Protein AF-A0A3M1WXI1-F1 (afdb_monomer)

Mean predicted aligned error: 6.06 Å

Radius of gyration: 17.44 Å; Cα contacts (8 Å, |Δi|>4): 71; chains: 1; bounding box: 32×49×42 Å

Nearest PDB structures (foldseek):
  6gir-assembly1_A-2  TM=6.244E-01  e=9.393E-01  Arabidopsis thaliana
  7nna-assembly1_A  TM=2.897E-01  e=6.345E-01  Klebsiella pneumoniae
  5c21-assembly1_B  TM=5.037E-01  e=9.347E+00  Escherichia coli

Secondary structure (DSSP, 8-state):
-PPPHHHHHHHHHHHH---TTTTTT--HHHHHHHHHHHHHHHHHHHHHHHHHT----S-TTSS--HHHHHHHHHHHHHHHHHHHHHHHHTT--HHHHHHHHHHHHHHHHHHTT-

Structure (mmCIF, N/CA/C/O backbone):
data_AF-A0A3M1WXI1-F1
#
_entry.id   AF-A0A3M1WXI1-F1
#
loop_
_atom_site.group_PDB
_atom_site.id
_atom_site.type_symbol
_atom_site.label_atom_id
_atom_site.label_alt_id
_atom_site.label_comp_id
_atom_site.label_asym_id
_atom_site.label_entity_id
_atom_site.label_seq_id
_atom_site.pdbx_PDB_ins_code
_atom_site.Cartn_x
_atom_site.Cartn_y
_atom_site.Cartn_z
_atom_site.occupancy
_atom_site.B_iso_or_equiv
_atom_site.auth_seq_id
_atom_site.auth_comp_id
_atom_site.auth_asym_id
_atom_site.auth_atom_id
_atom_site.pdbx_PDB_model_num
ATOM 1 N N . MET A 1 1 ? 17.098 5.747 19.085 1.00 72.50 1 MET A N 1
ATOM 2 C CA . MET A 1 1 ? 16.320 4.517 18.837 1.00 72.50 1 MET A CA 1
ATOM 3 C C . MET A 1 1 ? 15.631 4.691 17.494 1.00 72.50 1 MET A C 1
ATOM 5 O O . MET A 1 1 ? 15.041 5.742 17.284 1.00 72.50 1 MET A O 1
ATOM 9 N N . THR A 1 2 ? 15.810 3.763 16.555 1.00 75.12 2 THR A N 1
ATOM 10 C CA . THR A 1 2 ? 15.142 3.810 15.244 1.00 75.12 2 THR A CA 1
ATOM 11 C C . THR A 1 2 ? 13.661 3.456 15.412 1.00 75.12 2 THR A C 1
ATOM 13 O O . THR A 1 2 ? 13.388 2.471 16.103 1.00 75.12 2 THR A O 1
ATOM 16 N N . PRO A 1 3 ? 12.719 4.222 14.828 1.00 83.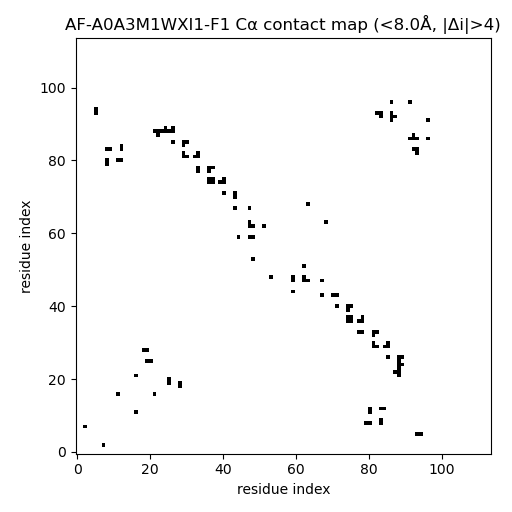44 3 PRO A N 1
ATOM 17 C CA . PRO A 1 3 ? 11.294 3.919 14.944 1.00 83.44 3 PRO A CA 1
ATOM 18 C C . PRO A 1 3 ? 10.975 2.572 14.286 1.00 83.44 3 PRO A C 1
ATOM 20 O O . PRO A 1 3 ? 11.584 2.221 13.272 1.00 83.44 3 PRO A O 1
ATOM 23 N N . ASN A 1 4 ? 10.023 1.823 14.845 1.00 90.19 4 ASN A N 1
ATOM 24 C CA . ASN A 1 4 ? 9.501 0.619 14.192 1.00 90.19 4 ASN A CA 1
ATOM 25 C C . ASN A 1 4 ? 8.513 0.987 13.063 1.00 90.19 4 ASN A C 1
ATOM 27 O O . ASN A 1 4 ? 8.149 2.153 12.905 1.00 90.19 4 ASN A O 1
ATOM 31 N N . LEU A 1 5 ? 8.092 0.002 12.260 1.00 87.50 5 LEU A N 1
ATOM 32 C CA . LEU A 1 5 ? 7.229 0.242 11.096 1.00 87.50 5 LEU A CA 1
ATOM 33 C C . LEU A 1 5 ? 5.912 0.936 11.475 1.00 87.50 5 LEU A C 1
ATOM 35 O O . LEU A 1 5 ? 5.570 1.952 10.872 1.00 87.50 5 LEU A O 1
ATOM 39 N N . ASP A 1 6 ? 5.226 0.445 12.507 1.00 85.94 6 ASP A N 1
ATOM 40 C CA . ASP A 1 6 ? 3.972 1.028 12.995 1.00 85.94 6 ASP A CA 1
ATOM 41 C C . ASP A 1 6 ? 4.160 2.498 13.399 1.00 85.94 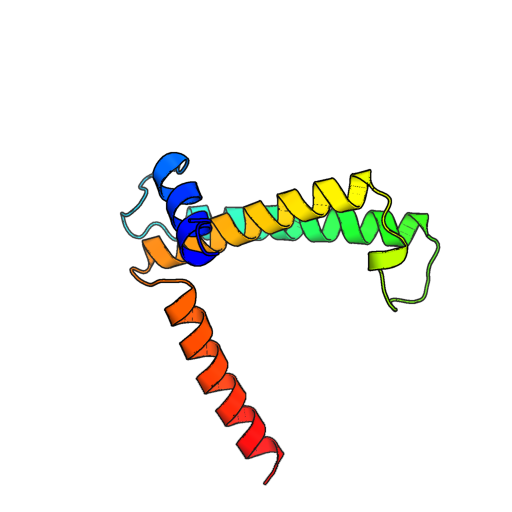6 ASP A C 1
ATOM 43 O O . ASP A 1 6 ? 3.321 3.357 13.118 1.00 85.94 6 ASP A O 1
ATOM 47 N N . GLU A 1 7 ? 5.293 2.823 14.025 1.00 87.06 7 GLU A N 1
ATOM 48 C CA . GLU A 1 7 ? 5.629 4.186 14.410 1.00 87.06 7 GLU A CA 1
ATOM 49 C C . GLU A 1 7 ? 5.913 5.081 13.195 1.00 87.06 7 GLU A C 1
ATOM 51 O O . GLU A 1 7 ? 5.422 6.212 13.156 1.00 87.06 7 GLU A O 1
ATOM 56 N N . LEU A 1 8 ? 6.634 4.584 12.184 1.00 89.06 8 LEU A N 1
ATOM 57 C CA . LEU A 1 8 ? 6.881 5.310 10.932 1.00 89.06 8 LEU A CA 1
ATOM 58 C C . LEU A 1 8 ? 5.578 5.596 10.182 1.00 89.06 8 LEU A C 1
ATOM 60 O O . LEU A 1 8 ? 5.314 6.748 9.824 1.00 89.06 8 LEU A O 1
ATOM 64 N N . MET A 1 9 ? 4.738 4.574 10.005 1.00 88.75 9 MET A N 1
ATOM 65 C CA . MET A 1 9 ? 3.422 4.704 9.377 1.00 88.75 9 MET A CA 1
ATOM 66 C C . MET A 1 9 ? 2.587 5.734 10.138 1.00 88.75 9 MET A C 1
ATOM 68 O O . MET A 1 9 ? 2.076 6.693 9.549 1.00 88.75 9 MET A O 1
ATOM 72 N N . ARG A 1 10 ? 2.555 5.649 11.473 1.00 85.56 10 ARG A N 1
ATOM 73 C CA . ARG A 1 10 ? 1.827 6.615 12.295 1.00 85.56 10 ARG A CA 1
ATOM 74 C C . ARG A 1 10 ? 2.336 8.040 12.136 1.00 85.56 10 ARG A C 1
ATOM 76 O O . ARG A 1 10 ? 1.518 8.957 12.027 1.00 85.56 10 ARG A O 1
ATOM 83 N N . ILE A 1 11 ? 3.648 8.246 12.168 1.00 86.12 11 ILE A N 1
ATOM 84 C CA . ILE A 1 11 ? 4.253 9.576 12.048 1.00 86.12 11 ILE A CA 1
ATOM 85 C C . ILE A 1 11 ? 3.955 10.166 10.668 1.0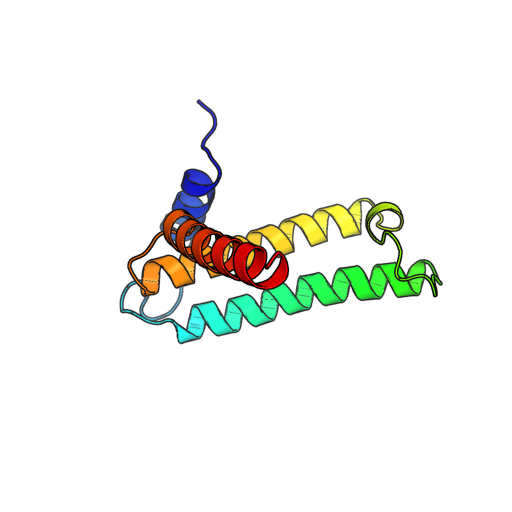0 86.12 11 ILE A C 1
ATOM 87 O O . ILE A 1 11 ? 3.590 11.338 10.581 1.00 86.12 11 ILE A O 1
ATOM 91 N N . SER A 1 12 ? 4.047 9.357 9.611 1.00 84.25 12 SER A N 1
ATOM 92 C CA . SER A 1 12 ? 3.837 9.812 8.234 1.00 84.25 12 SER A CA 1
ATOM 93 C C . SER A 1 12 ? 2.432 10.392 8.024 1.00 84.25 12 SER A C 1
ATOM 95 O O . SER A 1 12 ? 2.286 11.528 7.577 1.00 84.25 12 SER A O 1
ATOM 97 N N . VAL A 1 13 ? 1.385 9.684 8.450 1.00 83.88 13 VAL A N 1
ATOM 98 C CA . VAL A 1 13 ? -0.001 10.149 8.305 1.00 83.88 13 VAL A CA 1
ATOM 99 C C . VAL A 1 13 ? -0.294 11.307 9.256 1.00 83.88 13 VAL A C 1
ATOM 101 O O . VAL A 1 13 ? -0.900 12.291 8.855 1.00 83.88 13 VAL A O 1
ATOM 104 N N . THR A 1 14 ? 0.155 11.256 10.514 1.00 78.50 14 THR A N 1
ATOM 105 C CA . THR A 1 14 ? -0.153 12.335 11.476 1.00 78.50 14 THR A CA 1
ATOM 106 C C . THR A 1 14 ? 0.513 13.666 11.139 1.00 78.50 14 THR A C 1
ATOM 108 O O . THR A 1 14 ? -0.045 14.710 11.466 1.00 78.50 14 THR A O 1
ATOM 111 N N . ARG A 1 15 ? 1.676 13.649 10.480 1.00 78.19 15 ARG A N 1
ATOM 112 C CA . ARG A 1 15 ? 2.376 14.868 10.053 1.00 78.19 15 ARG A CA 1
ATOM 113 C C . ARG A 1 15 ? 1.938 15.379 8.685 1.00 78.19 15 ARG A C 1
ATOM 115 O O . ARG A 1 15 ? 1.997 16.586 8.462 1.00 78.19 15 ARG A O 1
ATOM 122 N N . HIS A 1 16 ? 1.528 14.490 7.779 1.00 73.75 16 HIS A N 1
ATOM 123 C CA . HIS A 1 16 ? 1.346 14.838 6.366 1.00 73.75 16 HIS A CA 1
ATOM 124 C C . HIS A 1 16 ? -0.078 14.650 5.830 1.00 73.75 16 HIS A C 1
ATOM 126 O O . HIS A 1 16 ? -0.346 15.098 4.718 1.00 73.75 16 HIS A O 1
ATOM 132 N N . ALA A 1 17 ? -1.014 14.065 6.588 1.00 71.31 17 ALA A N 1
ATOM 133 C CA . ALA A 1 17 ? -2.394 13.921 6.128 1.00 71.31 17 ALA A CA 1
ATOM 134 C C . ALA A 1 17 ? -3.074 15.279 5.936 1.00 71.31 17 ALA A C 1
ATOM 136 O O . ALA A 1 17 ? -3.368 16.003 6.887 1.00 71.31 17 ALA A O 1
ATOM 137 N N . LYS A 1 18 ? -3.347 15.596 4.669 1.00 66.88 18 LYS A N 1
ATOM 138 C CA . LYS A 1 18 ? -4.144 16.741 4.237 1.00 66.88 18 LYS A CA 1
ATOM 139 C C . LYS A 1 18 ? -5.178 16.258 3.231 1.00 66.88 18 LYS A C 1
ATOM 141 O O . LYS A 1 18 ? -4.970 16.354 2.028 1.00 66.88 18 LYS A O 1
ATOM 146 N N . TYR A 1 19 ? -6.283 15.721 3.732 1.00 74.44 19 TYR A N 1
ATOM 147 C CA . TYR A 1 19 ? -7.444 15.397 2.910 1.00 74.44 19 TYR A CA 1
ATOM 148 C C . TYR A 1 19 ? -8.751 15.748 3.633 1.00 74.44 19 TYR A C 1
ATOM 150 O O . TYR A 1 19 ? -8.749 15.891 4.862 1.00 74.44 19 TYR A O 1
ATOM 158 N N . PRO A 1 20 ? -9.860 15.949 2.895 1.00 70.25 20 PRO A N 1
ATOM 159 C CA . PRO A 1 20 ? -11.112 16.420 3.476 1.00 70.25 20 PRO A CA 1
ATOM 160 C C . PRO A 1 20 ? -11.638 15.491 4.572 1.00 70.25 20 PRO A C 1
ATOM 162 O O . PRO A 1 20 ? -11.707 14.275 4.390 1.00 70.25 20 PRO A O 1
ATOM 165 N N . ASN A 1 21 ? -12.065 16.086 5.686 1.00 77.50 21 ASN A N 1
ATOM 166 C CA . ASN A 1 21 ? -12.667 15.390 6.823 1.00 77.50 21 ASN A CA 1
ATOM 167 C C . ASN A 1 21 ? -11.773 14.280 7.420 1.00 77.50 21 ASN A C 1
ATOM 169 O O . ASN A 1 21 ? -12.264 13.225 7.818 1.00 77.50 21 ASN A O 1
ATOM 173 N N . PHE A 1 22 ? -10.459 14.505 7.486 1.00 78.69 22 PHE A N 1
ATOM 174 C CA . PHE A 1 22 ? -9.536 13.601 8.174 1.00 78.69 22 PHE A CA 1
ATOM 175 C C . PHE A 1 22 ? -9.978 13.337 9.625 1.00 78.69 22 PHE A C 1
ATOM 177 O O . PHE A 1 22 ? -10.285 14.274 10.365 1.00 78.69 22 PHE A O 1
ATOM 184 N N . ARG A 1 23 ? -9.968 12.064 10.031 1.00 76.50 23 ARG A N 1
ATOM 185 C CA . ARG A 1 23 ? -10.428 11.526 11.324 1.00 76.50 23 ARG A CA 1
ATOM 186 C C . ARG A 1 23 ? -11.914 11.724 11.617 1.00 76.50 23 ARG A C 1
ATOM 188 O O . ARG A 1 23 ? -12.309 11.740 12.781 1.00 76.50 23 ARG A O 1
ATOM 195 N N . SER A 1 24 ? -12.736 11.875 10.585 1.00 82.38 24 SER A N 1
ATOM 196 C CA . SER A 1 24 ? -14.198 11.931 10.729 1.00 82.38 24 SER A CA 1
ATOM 197 C C . SER A 1 24 ? -14.895 10.601 10.421 1.00 82.38 24 SER A C 1
ATOM 199 O O . SER A 1 24 ? -16.119 10.529 10.504 1.00 82.38 24 SER A O 1
ATOM 201 N N . GLY A 1 25 ? -14.137 9.563 10.047 1.00 80.69 25 GLY A N 1
ATOM 202 C CA . GLY A 1 25 ? -14.661 8.320 9.480 1.00 80.69 25 GLY A CA 1
ATOM 203 C C . GLY A 1 25 ? -14.725 8.339 7.947 1.00 80.69 25 GLY A C 1
ATOM 204 O O . GLY A 1 25 ? -15.458 7.552 7.348 1.00 80.69 25 GLY A O 1
ATOM 205 N N . ASN A 1 26 ? -13.983 9.232 7.282 1.00 89.88 26 ASN A N 1
ATOM 206 C CA . ASN A 1 26 ? -13.978 9.333 5.823 1.00 89.88 26 ASN A CA 1
ATOM 207 C C . ASN A 1 26 ? -13.077 8.259 5.202 1.00 89.88 26 ASN A C 1
ATOM 209 O O . ASN A 1 26 ? -11.937 8.521 4.827 1.00 89.88 26 ASN A O 1
ATOM 213 N N . ILE A 1 27 ? -13.620 7.057 5.031 1.00 93.12 27 ILE A N 1
ATOM 214 C CA . ILE A 1 27 ? -12.915 5.943 4.384 1.00 93.12 27 ILE A CA 1
ATOM 215 C C . ILE A 1 27 ? -12.798 6.093 2.860 1.00 93.12 27 ILE A C 1
ATOM 217 O O . ILE A 1 27 ? -11.971 5.429 2.241 1.00 93.12 27 ILE A O 1
ATOM 221 N N . VAL A 1 28 ? -13.613 6.954 2.239 1.00 94.06 28 VAL A N 1
ATOM 222 C CA . VAL A 1 28 ? -13.720 7.042 0.775 1.00 94.06 28 VAL A CA 1
ATOM 223 C C . VAL A 1 28 ? -12.433 7.586 0.171 1.00 94.06 28 VAL A C 1
ATOM 225 O O . VAL A 1 28 ? -11.896 6.992 -0.761 1.00 94.06 28 VAL A O 1
ATOM 228 N N . TYR A 1 29 ? -11.912 8.691 0.711 1.00 91.81 29 TYR A N 1
ATOM 229 C CA . TYR A 1 29 ? -10.696 9.302 0.175 1.00 91.81 29 TYR A CA 1
ATOM 230 C C . TYR A 1 29 ? -9.486 8.357 0.284 1.00 91.81 29 TYR A C 1
ATOM 232 O O . TYR A 1 29 ? -8.851 8.103 -0.742 1.00 91.81 29 TYR A O 1
ATOM 240 N N . PRO A 1 30 ? -9.187 7.761 1.457 1.00 93.62 30 PRO A N 1
ATOM 241 C CA . PRO A 1 30 ? -8.071 6.834 1.565 1.00 93.62 30 PRO A CA 1
ATOM 242 C C . PRO A 1 30 ? -8.236 5.559 0.732 1.00 93.62 30 PRO A C 1
ATOM 244 O O . PRO A 1 30 ? -7.245 5.046 0.227 1.00 93.62 30 PRO A O 1
ATOM 247 N N . ALA A 1 31 ? -9.463 5.059 0.544 1.00 96.44 31 ALA A N 1
ATOM 248 C CA . ALA A 1 31 ? -9.712 3.889 -0.300 1.00 96.44 31 ALA A CA 1
ATOM 249 C C . ALA A 1 31 ? -9.446 4.172 -1.787 1.00 96.44 31 ALA A C 1
ATOM 251 O O . ALA A 1 31 ? -8.855 3.342 -2.476 1.00 96.44 31 ALA A O 1
ATOM 252 N N . LEU A 1 32 ? -9.858 5.344 -2.281 1.00 96.56 32 LEU A N 1
ATOM 253 C CA . LEU A 1 32 ? -9.576 5.760 -3.657 1.00 96.56 32 LEU A CA 1
ATOM 254 C C . LEU A 1 32 ? -8.078 5.979 -3.877 1.00 96.56 32 LEU A C 1
ATOM 256 O O . LEU A 1 32 ? -7.540 5.519 -4.882 1.00 96.56 32 LEU A O 1
ATOM 260 N N . GLY A 1 33 ? -7.407 6.626 -2.922 1.00 95.38 33 GLY A N 1
ATOM 261 C CA . GLY A 1 33 ? -5.958 6.802 -2.959 1.00 95.38 33 GLY A CA 1
ATOM 262 C C . GLY A 1 33 ? -5.214 5.468 -2.954 1.00 95.38 33 GLY A C 1
ATOM 263 O O . GLY A 1 33 ? -4.397 5.232 -3.835 1.00 95.38 33 GLY A O 1
ATOM 264 N N . LEU A 1 34 ? -5.593 4.535 -2.071 1.00 97.31 34 LEU A N 1
ATOM 265 C CA . LEU A 1 34 ? -5.029 3.181 -2.034 1.00 97.31 34 LEU A CA 1
ATOM 266 C C . LEU A 1 34 ? -5.084 2.488 -3.402 1.00 97.31 34 LEU A C 1
ATOM 268 O O . LEU A 1 34 ? -4.111 1.856 -3.814 1.00 97.31 34 LEU A O 1
ATOM 272 N N . ALA A 1 35 ? -6.218 2.591 -4.102 1.00 98.12 35 ALA A N 1
ATOM 273 C CA . ALA A 1 35 ? -6.374 2.014 -5.433 1.00 98.12 35 ALA A CA 1
ATOM 274 C C . ALA A 1 35 ? -5.469 2.695 -6.474 1.00 98.12 35 ALA A C 1
ATOM 276 O O . ALA A 1 35 ? -4.908 2.003 -7.323 1.00 98.12 35 ALA A O 1
ATOM 277 N N . GLY A 1 36 ? -5.309 4.020 -6.388 1.00 98.00 36 GLY A N 1
ATOM 278 C CA . GLY A 1 36 ? -4.397 4.799 -7.227 1.00 98.00 36 GLY A CA 1
ATOM 279 C C . GLY A 1 36 ? -2.949 4.332 -7.091 1.00 98.00 36 GLY A C 1
ATOM 280 O O . GLY A 1 36 ? -2.377 3.858 -8.072 1.00 98.00 36 GLY A O 1
ATOM 281 N N . GLU A 1 37 ? -2.411 4.345 -5.869 1.00 97.88 37 GLU A N 1
ATOM 282 C CA . GLU A 1 37 ? -1.006 3.977 -5.616 1.00 97.88 37 GLU A CA 1
ATOM 283 C C . GLU A 1 37 ? -0.740 2.494 -5.905 1.00 97.88 37 GLU A C 1
ATOM 285 O O . GLU A 1 37 ? 0.294 2.110 -6.451 1.00 97.88 37 GLU A O 1
ATOM 290 N N . SER A 1 38 ? -1.722 1.626 -5.637 1.00 98.25 38 SER A N 1
ATOM 291 C CA . SER A 1 38 ? -1.640 0.219 -6.054 1.00 98.25 38 SER A CA 1
ATOM 292 C C . SER A 1 38 ? -1.561 0.083 -7.581 1.00 98.25 38 SER A C 1
ATOM 294 O O . SER A 1 38 ? -0.886 -0.810 -8.097 1.00 98.25 38 SER A O 1
ATOM 296 N N . GLY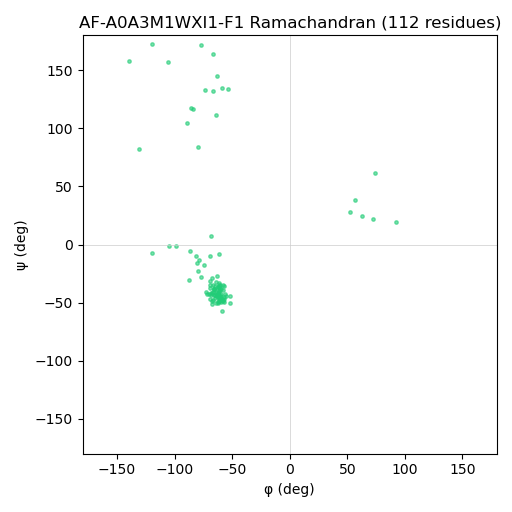 A 1 39 ? -2.234 0.964 -8.325 1.00 98.12 39 GLY A N 1
ATOM 297 C CA . GLY A 1 39 ? -2.133 1.045 -9.779 1.00 98.12 39 GLY A CA 1
ATOM 298 C C . GLY A 1 39 ? -0.747 1.487 -10.251 1.00 98.12 39 GLY A C 1
ATOM 299 O O . GLY A 1 39 ? -0.235 0.934 -11.227 1.00 98.12 39 GLY A O 1
ATOM 300 N N . GLU A 1 40 ? -0.107 2.417 -9.543 1.00 98.12 40 GLU A N 1
ATOM 301 C CA . GLU A 1 40 ? 1.260 2.868 -9.834 1.00 98.12 40 GLU A CA 1
ATOM 302 C C . GLU A 1 40 ? 2.289 1.746 -9.623 1.00 98.12 40 GLU A C 1
ATOM 304 O O . GLU A 1 40 ? 3.115 1.484 -10.508 1.00 98.12 40 GLU A O 1
ATOM 309 N N . VAL A 1 41 ? 2.160 0.984 -8.528 1.00 97.69 41 VAL A N 1
ATOM 310 C CA . VAL A 1 41 ? 2.928 -0.254 -8.288 1.00 97.69 41 VAL A CA 1
ATOM 311 C C . VAL A 1 41 ? 2.817 -1.203 -9.487 1.00 97.69 41 VAL A C 1
ATOM 313 O O . VAL A 1 41 ? 3.828 -1.673 -10.023 1.00 97.69 41 VAL A O 1
ATOM 316 N N . VAL A 1 42 ? 1.589 -1.470 -9.945 1.00 95.81 42 VAL A N 1
ATOM 317 C CA . VAL A 1 42 ? 1.324 -2.355 -11.090 1.00 95.81 42 VAL A CA 1
ATOM 318 C C . VAL A 1 42 ? 1.947 -1.805 -12.373 1.00 95.81 42 VAL A C 1
ATOM 320 O O . VAL A 1 42 ? 2.528 -2.563 -13.154 1.00 95.81 42 VAL A O 1
ATOM 323 N N . GLU A 1 43 ? 1.855 -0.498 -12.606 1.00 96.25 43 GLU A N 1
ATOM 324 C CA . GLU A 1 43 ? 2.375 0.153 -13.805 1.00 96.25 43 GLU A CA 1
ATOM 325 C C . GLU A 1 43 ? 3.898 0.008 -13.922 1.00 96.25 43 GLU A C 1
ATOM 327 O O . GLU A 1 43 ? 4.403 -0.304 -15.007 1.00 96.25 43 GLU A O 1
ATOM 332 N N . ILE A 1 44 ? 4.630 0.171 -12.814 1.00 94.81 44 ILE A N 1
ATOM 333 C CA . ILE A 1 44 ? 6.087 -0.011 -12.780 1.00 94.81 44 ILE A CA 1
ATOM 334 C C . ILE A 1 44 ? 6.454 -1.466 -13.091 1.00 94.81 44 ILE A C 1
ATOM 336 O O . ILE A 1 44 ? 7.267 -1.718 -13.985 1.00 94.81 44 ILE A O 1
ATOM 340 N N . VAL A 1 45 ? 5.823 -2.432 -12.416 1.00 92.69 45 VAL A N 1
ATOM 341 C CA . VAL A 1 45 ? 6.101 -3.865 -12.623 1.00 92.69 45 VAL A CA 1
ATOM 342 C C . VAL A 1 45 ? 5.787 -4.285 -14.062 1.00 92.69 45 VAL A C 1
ATOM 344 O O . VAL A 1 45 ? 6.596 -4.951 -14.711 1.00 92.69 45 VAL A O 1
ATOM 347 N N . LYS A 1 46 ? 4.652 -3.841 -14.612 1.00 91.25 46 LYS A N 1
ATOM 348 C CA . LYS A 1 46 ? 4.248 -4.118 -15.998 1.00 91.25 46 LYS A CA 1
ATOM 349 C C . LYS A 1 46 ? 5.255 -3.567 -17.010 1.00 91.25 46 LYS A C 1
ATOM 351 O O . LYS A 1 46 ? 5.602 -4.256 -17.971 1.00 91.25 46 LYS A O 1
ATOM 356 N N . LYS A 1 47 ? 5.734 -2.333 -16.813 1.00 91.94 47 LYS A N 1
ATOM 357 C CA . LYS A 1 47 ? 6.753 -1.716 -17.678 1.00 91.94 47 LYS A CA 1
ATOM 358 C C . LYS A 1 47 ? 8.075 -2.479 -17.628 1.00 91.94 47 LYS A C 1
ATOM 360 O O . LYS A 1 47 ? 8.649 -2.740 -18.687 1.00 91.94 47 LYS A O 1
ATOM 365 N N . ALA A 1 48 ? 8.509 -2.889 -16.437 1.00 91.44 48 ALA A N 1
ATOM 366 C CA . ALA A 1 48 ? 9.722 -3.680 -16.263 1.00 91.44 48 ALA A CA 1
ATOM 367 C C . ALA A 1 48 ? 9.628 -5.028 -16.996 1.00 91.44 48 ALA A C 1
ATOM 369 O O . ALA A 1 48 ? 10.534 -5.374 -17.755 1.00 91.44 48 ALA A O 1
ATOM 370 N N . LEU A 1 49 ? 8.504 -5.740 -16.853 1.00 89.50 49 LEU A N 1
ATOM 371 C CA . LEU A 1 49 ? 8.243 -7.001 -17.559 1.00 89.50 49 LEU A CA 1
ATOM 372 C C . LEU A 1 49 ? 8.289 -6.828 -19.082 1.00 89.50 49 LEU A C 1
ATOM 374 O O . LEU A 1 49 ? 8.988 -7.574 -19.769 1.00 89.50 49 LEU A O 1
ATOM 378 N N . ARG A 1 50 ? 7.606 -5.801 -19.612 1.00 87.75 50 ARG A N 1
ATOM 379 C CA . ARG A 1 50 ? 7.609 -5.492 -21.052 1.00 87.75 50 ARG A CA 1
ATOM 380 C C . ARG A 1 50 ? 9.018 -5.208 -21.570 1.00 87.75 50 ARG A C 1
ATOM 382 O O . ARG A 1 50 ? 9.371 -5.670 -22.649 1.00 87.75 50 ARG A O 1
ATOM 389 N N . ARG A 1 51 ? 9.822 -4.451 -20.820 1.00 88.38 51 ARG A N 1
ATOM 390 C CA . ARG A 1 51 ? 11.210 -4.130 -21.186 1.00 88.38 51 ARG A CA 1
ATOM 391 C C . ARG A 1 51 ? 12.106 -5.366 -21.170 1.00 88.38 51 ARG A C 1
ATOM 393 O O . ARG A 1 51 ? 12.947 -5.508 -22.049 1.00 88.38 51 ARG A O 1
ATOM 400 N N . ALA A 1 52 ? 11.935 -6.239 -20.181 1.00 84.88 52 ALA A N 1
ATOM 401 C CA . ALA A 1 52 ? 12.705 -7.473 -20.065 1.00 84.88 52 ALA A CA 1
ATOM 402 C C . ALA A 1 52 ? 12.365 -8.501 -21.154 1.00 84.88 52 ALA A C 1
ATOM 404 O O . ALA A 1 52 ? 13.062 -9.504 -21.270 1.00 84.88 52 ALA A O 1
ATOM 405 N N . ASN A 1 53 ? 11.303 -8.260 -21.937 1.00 80.44 53 ASN A N 1
ATOM 406 C CA . ASN A 1 53 ? 10.779 -9.186 -22.939 1.00 80.44 53 ASN A CA 1
ATOM 407 C C . ASN A 1 53 ? 10.522 -10.589 -22.350 1.00 80.44 53 ASN A C 1
ATOM 409 O O . ASN A 1 53 ? 10.605 -11.598 -23.047 1.00 80.44 53 ASN A O 1
ATOM 413 N N . SER A 1 54 ? 10.245 -10.641 -21.042 1.00 69.31 54 SER A N 1
ATOM 414 C CA . SER A 1 54 ? 10.044 -11.882 -20.305 1.00 69.31 54 SER A CA 1
ATOM 415 C C . SER A 1 54 ? 8.603 -12.333 -20.4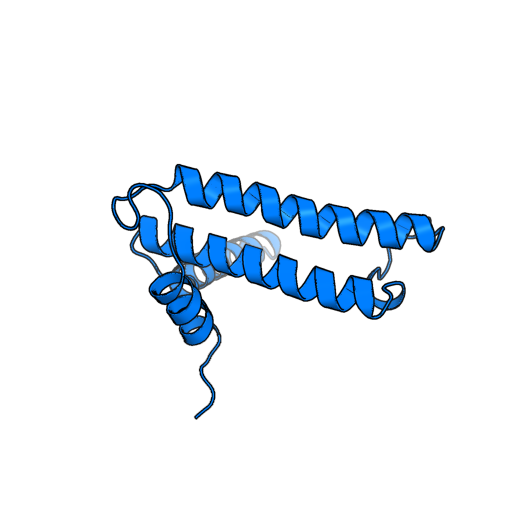83 1.00 69.31 54 SER A C 1
ATOM 417 O O . SER A 1 54 ? 7.677 -11.653 -20.041 1.00 69.31 54 SER A O 1
ATOM 419 N N . SER A 1 55 ? 8.413 -13.490 -21.114 1.00 64.81 55 SER A N 1
ATOM 420 C CA . SER A 1 55 ? 7.147 -14.229 -21.066 1.00 64.81 55 SER A CA 1
ATOM 421 C C . SER A 1 55 ? 6.989 -15.014 -19.761 1.00 64.81 55 SER A C 1
ATOM 423 O O . SER A 1 55 ? 5.897 -15.486 -19.456 1.00 64.81 55 SER A O 1
ATOM 425 N N . GLU A 1 56 ? 8.070 -15.170 -18.991 1.00 61.00 56 GLU A N 1
ATOM 426 C CA . GLU A 1 56 ? 8.029 -15.800 -17.679 1.00 61.00 56 GLU A CA 1
ATOM 427 C C . GLU A 1 56 ? 7.655 -14.768 -16.616 1.00 61.00 56 GLU A C 1
ATOM 429 O O . GLU A 1 56 ? 8.389 -13.817 -16.338 1.00 61.00 56 GLU A O 1
ATOM 434 N N . TYR A 1 57 ? 6.519 -15.010 -15.965 1.00 61.59 57 TYR A N 1
ATOM 435 C CA . TYR A 1 57 ? 6.065 -14.305 -14.764 1.00 61.59 57 TYR A CA 1
ATOM 436 C C . TYR A 1 57 ? 6.941 -14.610 -13.520 1.00 61.59 57 TYR A C 1
ATOM 438 O O . TYR A 1 57 ? 6.612 -14.202 -12.406 1.00 61.59 57 TYR A O 1
ATOM 446 N N . GLY A 1 58 ? 8.057 -15.333 -13.691 1.00 56.91 58 GLY A N 1
ATOM 447 C CA . GLY A 1 58 ? 8.934 -15.821 -12.631 1.00 56.91 58 GLY A CA 1
ATOM 448 C C . GLY A 1 58 ? 10.046 -14.838 -12.265 1.00 56.91 58 GLY A C 1
ATOM 449 O O . GLY A 1 58 ? 11.056 -14.746 -12.950 1.00 56.91 58 GLY A O 1
ATOM 450 N N . CYS A 1 59 ? 9.875 -14.172 -11.120 1.00 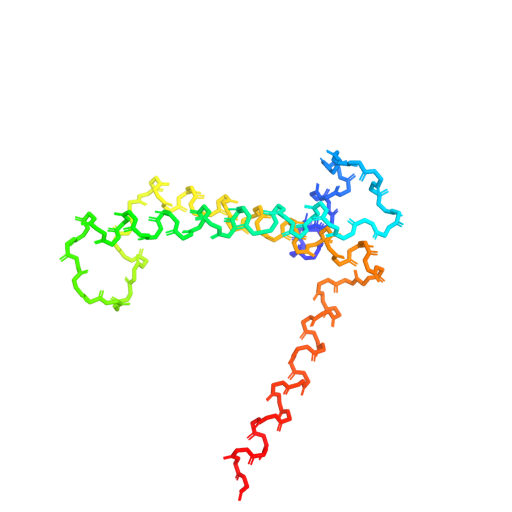59.75 59 CYS A N 1
ATOM 451 C CA . CYS A 1 59 ? 10.851 -13.326 -10.419 1.00 59.75 59 CYS A CA 1
ATOM 452 C C . CYS A 1 59 ? 11.133 -11.938 -11.035 1.00 59.75 59 CYS A C 1
ATOM 454 O O . CYS A 1 59 ? 12.267 -11.589 -11.327 1.00 59.75 59 CYS A O 1
ATOM 456 N N . ALA A 1 60 ? 10.111 -11.076 -11.122 1.00 64.81 60 ALA A N 1
ATOM 457 C CA . ALA A 1 60 ? 10.211 -9.710 -11.662 1.00 64.81 60 ALA A CA 1
ATOM 458 C C . ALA A 1 60 ? 11.161 -8.744 -10.906 1.00 64.81 60 ALA A C 1
ATOM 460 O O . ALA A 1 60 ? 11.410 -7.634 -11.370 1.00 64.81 60 ALA A O 1
ATOM 461 N N . ALA A 1 61 ? 11.700 -9.108 -9.740 1.00 78.75 61 ALA A N 1
ATOM 462 C CA . ALA A 1 61 ? 12.531 -8.191 -8.958 1.00 78.75 61 ALA A CA 1
ATOM 463 C C . ALA A 1 61 ? 13.961 -8.029 -9.508 1.00 78.75 61 ALA A C 1
ATOM 465 O O . ALA A 1 61 ? 14.579 -6.987 -9.280 1.00 78.75 61 ALA A O 1
ATOM 466 N N . ASN A 1 62 ? 14.507 -9.038 -10.197 1.00 84.62 62 ASN A N 1
ATOM 467 C CA . ASN A 1 62 ? 15.862 -8.993 -10.769 1.00 84.62 62 ASN A CA 1
ATOM 468 C C . ASN A 1 62 ? 15.918 -8.203 -12.088 1.00 84.62 62 ASN A C 1
ATOM 470 O O . ASN A 1 62 ? 16.971 -7.685 -12.445 1.00 84.62 62 ASN A O 1
ATOM 474 N N . ILE A 1 63 ? 14.787 -8.080 -12.786 1.00 86.44 63 ILE A N 1
ATOM 475 C CA . ILE A 1 63 ? 14.697 -7.333 -14.038 1.00 86.44 63 ILE A CA 1
ATOM 476 C C . ILE A 1 63 ? 14.576 -5.827 -13.815 1.00 86.44 63 ILE A C 1
ATOM 478 O O . ILE A 1 63 ? 14.776 -5.084 -14.772 1.00 86.44 63 ILE A O 1
ATOM 482 N N . LEU A 1 64 ? 14.251 -5.365 -12.601 1.00 90.31 64 LEU A N 1
ATOM 483 C CA . LEU A 1 64 ? 14.120 -3.942 -12.273 1.00 90.31 64 LEU A CA 1
ATOM 484 C C . LEU A 1 64 ? 15.472 -3.226 -12.349 1.00 90.31 64 LEU A C 1
ATOM 486 O O . LEU A 1 64 ? 16.456 -3.647 -11.739 1.00 90.31 64 LEU A O 1
ATOM 490 N N . THR A 1 65 ? 15.488 -2.085 -13.026 1.00 92.69 65 THR A N 1
ATOM 491 C CA . THR A 1 65 ? 16.567 -1.100 -12.914 1.00 92.69 65 THR A CA 1
ATOM 492 C C . THR A 1 65 ? 16.591 -0.474 -11.515 1.00 92.69 65 THR A C 1
ATOM 494 O O . THR A 1 65 ? 15.620 -0.547 -10.758 1.00 92.69 65 THR A O 1
ATOM 497 N N . ASN A 1 66 ? 17.696 0.188 -11.166 1.00 94.94 66 ASN A N 1
ATOM 498 C CA . ASN A 1 66 ? 17.806 0.904 -9.889 1.00 94.94 66 ASN A CA 1
ATOM 499 C C . ASN A 1 66 ? 16.762 2.026 -9.752 1.00 94.94 66 ASN A C 1
ATOM 501 O O . ASN A 1 66 ? 16.254 2.255 -8.654 1.00 94.94 66 ASN A O 1
ATOM 505 N N . ASP A 1 67 ? 16.422 2.693 -10.859 1.00 95.81 67 ASP A N 1
ATOM 506 C CA . ASP A 1 67 ? 15.386 3.729 -10.886 1.00 95.81 67 ASP A CA 1
ATOM 507 C C . ASP A 1 67 ? 13.993 3.135 -10.643 1.00 95.81 67 ASP A C 1
ATOM 509 O O . ASP A 1 67 ? 13.303 3.543 -9.712 1.00 95.81 67 ASP A O 1
ATOM 513 N N . GLU A 1 68 ? 13.613 2.091 -11.392 1.00 94.88 68 GLU A N 1
ATOM 514 C CA . GLU A 1 68 ? 12.324 1.409 -11.202 1.00 94.88 68 GLU A CA 1
ATOM 515 C C . GLU A 1 68 ? 12.196 0.836 -9.785 1.00 94.88 68 GLU A C 1
ATOM 517 O O . GLU A 1 68 ? 11.128 0.926 -9.189 1.00 94.88 68 GLU A O 1
ATOM 522 N N . ARG A 1 69 ? 13.280 0.294 -9.210 1.00 95.38 69 ARG A N 1
ATOM 523 C CA . ARG A 1 69 ? 13.299 -0.181 -7.818 1.00 95.38 69 ARG A CA 1
ATOM 524 C C . ARG A 1 69 ? 13.066 0.957 -6.826 1.00 95.38 69 ARG A C 1
ATOM 526 O O . ARG A 1 69 ? 12.309 0.778 -5.873 1.00 95.38 69 ARG A O 1
ATOM 533 N N . SER A 1 70 ? 13.710 2.103 -7.035 1.00 96.69 70 SER A N 1
ATOM 534 C CA . SER A 1 70 ? 13.555 3.272 -6.164 1.00 96.69 70 SER A CA 1
ATOM 535 C C . SER A 1 70 ? 12.129 3.808 -6.224 1.00 96.69 70 SER A C 1
ATOM 537 O O . SER A 1 70 ? 11.508 3.999 -5.184 1.00 96.69 70 SER A O 1
ATOM 539 N N . ARG A 1 71 ? 11.571 3.952 -7.430 1.00 97.25 71 ARG A N 1
ATOM 540 C CA . ARG A 1 71 ? 10.179 4.369 -7.626 1.00 97.25 71 ARG A CA 1
ATOM 541 C C . ARG A 1 71 ? 9.194 3.380 -7.017 1.00 97.25 71 ARG A C 1
ATOM 543 O O . ARG A 1 71 ? 8.362 3.781 -6.224 1.00 97.25 71 ARG A O 1
ATOM 550 N N . LEU A 1 72 ? 9.357 2.084 -7.289 1.00 96.50 72 LEU A N 1
ATOM 551 C CA . LEU A 1 72 ? 8.510 1.037 -6.712 1.00 96.50 72 LEU A CA 1
ATOM 552 C C . LEU A 1 72 ? 8.524 1.068 -5.177 1.00 96.50 72 LEU A C 1
ATOM 554 O O . LEU A 1 72 ? 7.505 0.816 -4.547 1.00 96.50 72 LEU A O 1
ATOM 558 N N . THR A 1 73 ? 9.669 1.393 -4.573 1.00 96.44 73 THR A N 1
ATOM 559 C CA . THR A 1 73 ? 9.787 1.538 -3.114 1.00 96.44 73 THR A CA 1
ATOM 560 C C . THR A 1 73 ? 8.963 2.717 -2.589 1.00 96.44 73 THR A C 1
ATOM 562 O O . THR A 1 73 ? 8.364 2.594 -1.523 1.00 96.44 73 THR A O 1
ATOM 565 N N . LEU A 1 74 ? 8.917 3.835 -3.322 1.00 96.56 74 LEU A N 1
ATOM 566 C CA . LEU A 1 74 ? 8.090 4.991 -2.969 1.00 96.56 74 LEU A CA 1
ATOM 567 C C . LEU A 1 74 ? 6.599 4.650 -3.069 1.00 96.56 74 LEU A C 1
ATOM 569 O O . LEU A 1 74 ? 5.899 4.816 -2.076 1.00 96.56 74 LEU A O 1
ATOM 573 N N . GLU A 1 75 ? 6.164 4.029 -4.170 1.00 98.06 75 GLU A N 1
ATOM 574 C CA . GLU A 1 75 ? 4.756 3.628 -4.349 1.00 98.06 75 GLU A CA 1
ATOM 575 C C . GLU A 1 75 ? 4.293 2.628 -3.274 1.00 98.06 75 GLU A C 1
ATOM 577 O O . GLU A 1 75 ? 3.179 2.700 -2.761 1.00 98.06 75 GLU A O 1
ATOM 582 N N . ILE A 1 76 ? 5.164 1.693 -2.865 1.00 97.00 76 ILE A N 1
ATOM 583 C CA . ILE A 1 76 ? 4.887 0.798 -1.728 1.00 97.00 76 ILE A CA 1
ATOM 584 C C . ILE A 1 76 ? 4.705 1.607 -0.435 1.00 97.00 76 ILE A C 1
ATOM 586 O O . ILE A 1 76 ? 3.838 1.286 0.380 1.00 97.00 76 ILE A O 1
ATOM 590 N N . GLY A 1 77 ? 5.517 2.646 -0.235 1.00 95.31 77 GLY A N 1
ATOM 591 C CA . GLY A 1 77 ? 5.376 3.576 0.880 1.00 95.31 77 GLY A CA 1
ATOM 592 C C . GLY A 1 77 ? 4.023 4.286 0.880 1.00 95.31 77 GLY A C 1
ATOM 593 O O . GLY A 1 77 ? 3.371 4.337 1.924 1.00 95.31 77 GLY A O 1
ATOM 594 N N . ASP A 1 78 ? 3.566 4.755 -0.278 1.00 95.88 78 ASP A N 1
ATOM 595 C CA . ASP A 1 78 ? 2.276 5.434 -0.422 1.00 95.88 78 ASP A CA 1
ATOM 596 C C . ASP A 1 78 ? 1.093 4.467 -0.223 1.00 95.88 78 ASP A C 1
ATOM 598 O O . ASP A 1 78 ? 0.131 4.788 0.482 1.00 95.88 78 ASP A O 1
ATOM 602 N N . VAL A 1 79 ? 1.201 3.215 -0.686 1.00 97.12 79 VAL A N 1
ATOM 603 C CA . VAL A 1 79 ? 0.238 2.146 -0.355 1.00 97.12 79 VAL A CA 1
ATOM 604 C C . VAL A 1 79 ? 0.145 1.932 1.159 1.00 97.12 79 VAL A C 1
ATOM 606 O O . VAL A 1 79 ? -0.955 1.914 1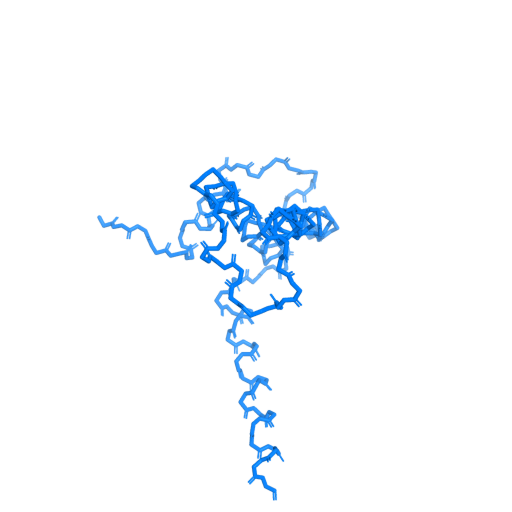.718 1.00 97.12 79 VAL A O 1
ATOM 609 N N . LEU A 1 80 ? 1.282 1.800 1.851 1.00 95.50 80 LEU A N 1
ATOM 610 C CA . LEU A 1 80 ? 1.306 1.655 3.311 1.00 95.50 80 LEU A CA 1
ATOM 611 C C . LEU A 1 80 ? 0.695 2.878 4.005 1.00 95.50 80 LEU A C 1
ATOM 613 O O . LEU A 1 80 ? -0.044 2.731 4.981 1.00 95.50 80 LEU A O 1
ATOM 617 N N . TRP A 1 81 ? 0.957 4.077 3.488 1.00 94.12 81 TRP A N 1
ATOM 618 C CA . TRP A 1 81 ? 0.377 5.313 3.998 1.00 94.12 81 TRP A CA 1
ATOM 619 C C . TRP A 1 81 ? -1.155 5.291 3.930 1.00 94.12 81 TRP A C 1
ATOM 621 O O . TRP A 1 81 ? -1.817 5.586 4.930 1.00 94.12 81 TRP A O 1
ATOM 631 N N . TYR A 1 82 ? -1.734 4.875 2.799 1.00 95.38 82 TYR A N 1
ATOM 632 C CA . TYR A 1 82 ? -3.188 4.775 2.653 1.00 95.38 82 TYR A CA 1
ATOM 633 C C . TYR A 1 82 ? -3.807 3.651 3.490 1.00 95.38 82 TYR A C 1
ATOM 635 O O . TYR A 1 82 ? -4.893 3.841 4.042 1.00 95.38 82 TYR A O 1
ATOM 643 N N . VAL A 1 83 ? -3.119 2.516 3.658 1.00 95.62 83 VAL A N 1
ATOM 644 C CA . VAL A 1 83 ? -3.545 1.452 4.588 1.00 95.62 83 VAL A CA 1
ATOM 645 C C . VAL A 1 83 ? -3.639 1.992 6.015 1.00 95.62 83 VAL A C 1
ATOM 647 O O . VAL A 1 83 ? -4.644 1.791 6.699 1.00 95.62 83 VAL A O 1
ATOM 650 N N . GLU A 1 84 ? -2.620 2.722 6.460 1.00 94.56 84 GLU A N 1
ATOM 651 C CA . GLU A 1 84 ? -2.599 3.342 7.783 1.00 94.56 84 GLU A CA 1
ATOM 652 C C . GLU A 1 84 ? -3.677 4.429 7.933 1.00 94.56 84 GLU A C 1
ATOM 654 O O . GLU A 1 84 ? -4.306 4.554 8.988 1.00 94.56 84 GLU A O 1
ATOM 659 N N . ALA A 1 85 ? -3.918 5.224 6.888 1.00 93.38 85 ALA A N 1
ATOM 660 C CA . ALA A 1 85 ? -4.987 6.215 6.870 1.00 93.38 85 ALA A CA 1
ATOM 661 C C . ALA A 1 85 ? -6.370 5.555 7.014 1.00 93.38 85 ALA A C 1
ATOM 663 O O . ALA A 1 85 ? -7.155 5.991 7.854 1.00 93.38 85 ALA A O 1
ATOM 664 N N . LEU A 1 86 ? -6.638 4.467 6.284 1.00 94.94 86 LEU A N 1
ATOM 665 C CA . LEU A 1 86 ? -7.872 3.683 6.420 1.00 94.94 86 LEU A CA 1
ATOM 666 C C . LEU A 1 86 ? -8.045 3.117 7.829 1.00 94.94 86 LEU A C 1
ATOM 668 O O . LEU A 1 86 ? -9.118 3.252 8.414 1.00 94.94 86 LEU A O 1
ATOM 672 N N . CYS A 1 87 ? -6.989 2.524 8.391 1.00 94.00 87 CYS A N 1
ATOM 673 C CA . CYS A 1 87 ? -7.022 1.992 9.752 1.00 94.00 87 CYS A CA 1
ATOM 674 C C . CYS A 1 87 ? -7.434 3.078 10.755 1.00 94.00 87 CYS A C 1
ATOM 676 O O . CYS A 1 87 ? -8.302 2.846 11.595 1.00 94.00 87 CYS A O 1
ATOM 678 N N . ARG A 1 88 ? -6.896 4.297 10.613 1.00 90.88 88 ARG A N 1
ATOM 679 C CA . ARG A 1 88 ? -7.276 5.431 11.465 1.00 90.88 88 ARG A CA 1
ATOM 680 C C . ARG A 1 88 ? -8.722 5.863 11.318 1.00 90.88 88 ARG A C 1
ATOM 682 O O . ARG A 1 88 ? -9.350 6.129 12.338 1.00 90.88 88 ARG A O 1
ATOM 689 N N . GLU A 1 89 ? -9.233 5.959 10.095 1.00 92.56 89 GLU A N 1
ATOM 690 C CA . GLU A 1 89 ? -10.641 6.312 9.873 1.00 92.56 89 GLU A CA 1
ATOM 691 C C . GLU A 1 89 ? -11.584 5.247 10.461 1.00 92.56 89 GLU A C 1
ATOM 693 O O . GLU A 1 89 ? -12.685 5.574 10.892 1.00 92.56 89 GLU A O 1
ATOM 698 N N . LEU A 1 90 ? -11.128 3.993 10.556 1.00 93.81 90 LEU A N 1
ATOM 699 C CA . LEU A 1 90 ? -11.837 2.886 11.207 1.00 93.81 90 LEU A CA 1
ATOM 700 C C . LEU A 1 90 ? -11.585 2.776 12.723 1.00 93.81 90 LEU A C 1
ATOM 702 O O . LEU A 1 90 ? -12.199 1.939 13.381 1.00 93.81 90 LEU A O 1
ATOM 706 N N . GLY A 1 91 ? -10.690 3.587 13.292 1.00 92.50 91 GLY A N 1
ATOM 707 C CA . GLY A 1 91 ? -10.341 3.532 14.715 1.00 92.50 91 GLY A CA 1
ATOM 708 C C . GLY A 1 91 ? -9.503 2.315 15.131 1.00 92.50 91 GLY A C 1
ATOM 70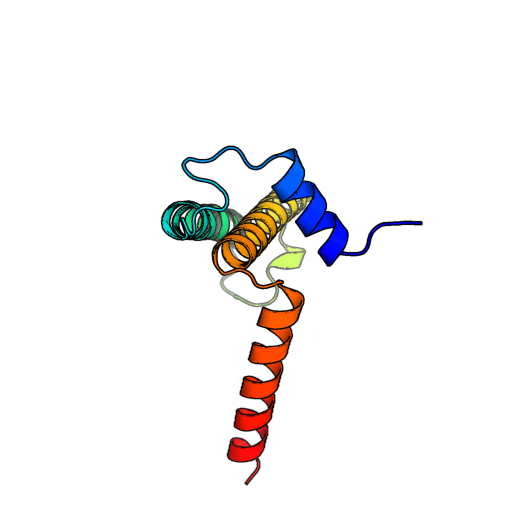9 O O . GLY A 1 91 ? -9.494 1.966 16.310 1.00 92.50 91 GLY A O 1
ATOM 710 N N . ILE A 1 92 ? -8.794 1.679 14.194 1.00 94.25 92 ILE A N 1
ATOM 711 C CA . ILE A 1 92 ? -7.914 0.524 14.436 1.00 94.25 92 ILE A CA 1
ATOM 712 C C . ILE A 1 92 ? -6.460 0.828 14.044 1.00 94.25 92 ILE A C 1
ATOM 714 O O . ILE A 1 92 ? -6.157 1.859 13.442 1.00 94.25 92 ILE A O 1
ATOM 718 N N . THR A 1 93 ? -5.543 -0.085 14.364 1.00 93.19 93 THR A N 1
ATOM 719 C CA . THR A 1 93 ? -4.150 -0.059 13.892 1.00 93.19 93 THR A CA 1
ATOM 720 C C . THR A 1 93 ? -3.898 -1.119 12.808 1.00 93.19 93 THR A C 1
ATOM 722 O O . THR A 1 93 ? -4.588 -2.144 12.781 1.00 93.19 93 THR A O 1
ATOM 725 N N . PRO A 1 94 ? -2.874 -0.954 11.948 1.00 93.88 94 PRO A N 1
ATOM 726 C CA . PRO A 1 94 ? -2.462 -1.987 10.995 1.00 93.88 94 PRO A CA 1
ATOM 727 C C . PRO A 1 94 ? -2.093 -3.295 11.686 1.00 93.88 94 PRO A C 1
ATOM 729 O O . PRO A 1 94 ? -2.395 -4.370 11.175 1.00 93.88 94 PRO A O 1
ATOM 732 N N . HIS A 1 95 ? -1.498 -3.209 12.880 1.00 94.12 95 HIS A N 1
ATOM 733 C CA . HIS A 1 95 ? -1.207 -4.371 13.711 1.00 94.12 95 HIS A CA 1
ATOM 734 C C . HIS A 1 95 ? -2.477 -5.172 14.025 1.00 94.12 95 HIS A C 1
ATOM 736 O O . HIS A 1 95 ? -2.511 -6.379 13.798 1.00 94.12 95 HIS A O 1
ATOM 742 N N . GLN A 1 96 ? -3.544 -4.504 14.478 1.00 94.69 96 GLN A N 1
ATOM 743 C CA . GLN A 1 96 ? -4.831 -5.154 14.749 1.00 94.69 96 GLN A CA 1
ATOM 744 C C . GLN A 1 96 ? -5.435 -5.770 13.478 1.00 94.69 96 GLN A C 1
ATOM 746 O O . GLN A 1 96 ? -5.913 -6.904 13.513 1.00 94.69 96 GLN A O 1
ATOM 751 N N . ALA A 1 97 ? -5.372 -5.062 12.345 1.00 95.06 97 ALA A N 1
ATOM 752 C CA . ALA A 1 97 ? -5.854 -5.575 11.061 1.00 95.06 97 ALA A CA 1
ATOM 753 C C . ALA A 1 97 ? -5.091 -6.837 10.610 1.00 95.06 97 ALA A C 1
ATOM 755 O O . ALA A 1 97 ? -5.691 -7.807 10.134 1.00 95.06 97 ALA A O 1
ATOM 756 N N . MET A 1 98 ? -3.769 -6.858 10.801 1.00 94.50 98 MET A N 1
ATOM 757 C CA . MET A 1 98 ? -2.928 -8.006 10.467 1.00 94.50 98 MET A CA 1
ATOM 758 C C . MET A 1 98 ? -3.176 -9.188 11.408 1.00 94.50 98 MET A C 1
ATOM 760 O O . MET A 1 98 ? -3.311 -10.313 10.937 1.00 94.50 98 MET A O 1
ATOM 764 N N . GLN A 1 99 ? -3.317 -8.950 12.717 1.00 94.94 99 GLN A N 1
ATOM 765 C CA . GLN A 1 99 ? -3.675 -9.996 13.683 1.00 94.94 99 GLN A CA 1
ATOM 766 C C . GLN A 1 99 ? -5.004 -10.675 13.323 1.00 94.94 99 GLN A C 1
ATOM 768 O O . GLN A 1 99 ? -5.078 -11.903 13.305 1.00 94.94 99 GLN A O 1
ATOM 773 N N . ALA A 1 100 ? -6.029 -9.892 12.972 1.00 93.81 100 ALA A N 1
ATOM 774 C CA . ALA A 1 100 ? -7.314 -10.427 12.520 1.00 93.81 100 ALA A CA 1
ATOM 775 C C . ALA A 1 100 ? -7.182 -11.252 11.225 1.00 93.81 100 ALA A C 1
ATOM 777 O O . ALA A 1 100 ? -7.840 -12.279 11.064 1.00 93.81 100 ALA A O 1
ATOM 778 N N . THR A 1 101 ? -6.306 -10.828 10.310 1.00 94.12 101 THR A N 1
ATOM 779 C CA . THR A 1 101 ? -6.031 -11.559 9.066 1.00 94.12 101 THR A CA 1
ATOM 780 C C . THR A 1 101 ? -5.318 -12.886 9.331 1.00 94.12 101 THR A C 1
ATOM 782 O O . THR A 1 101 ? -5.708 -13.896 8.752 1.00 94.12 101 THR A O 1
ATOM 785 N N . LEU A 1 102 ? -4.319 -12.907 10.219 1.00 94.88 102 LEU A N 1
ATOM 786 C CA . LEU A 1 102 ? -3.587 -14.124 10.585 1.00 94.88 102 LEU A CA 1
ATOM 787 C C . LEU A 1 102 ? -4.508 -15.170 11.217 1.00 94.88 102 LEU A C 1
ATOM 789 O O . LEU A 1 102 ? -4.524 -16.302 10.751 1.00 94.88 102 LEU A O 1
ATOM 793 N N . ALA A 1 103 ? -5.345 -14.774 12.181 1.00 93.19 103 ALA A N 1
ATOM 794 C CA . ALA A 1 103 ? -6.307 -15.685 12.806 1.00 93.19 103 ALA A CA 1
ATOM 795 C C . ALA A 1 103 ? -7.217 -16.365 11.764 1.00 93.19 103 ALA A C 1
ATOM 797 O O . ALA A 1 103 ? -7.386 -17.582 11.774 1.00 93.19 103 ALA A O 1
ATOM 798 N N . LYS A 1 104 ? -7.721 -15.588 10.794 1.00 92.12 104 LYS A N 1
ATOM 799 C CA . LYS A 1 104 ? -8.541 -16.095 9.684 1.00 92.12 104 LYS A CA 1
ATOM 800 C C . LYS A 1 104 ? -7.777 -17.040 8.745 1.00 92.12 104 LYS A C 1
ATOM 802 O O . LYS A 1 104 ? -8.374 -17.947 8.168 1.00 92.12 104 LYS A O 1
ATOM 807 N N . LEU A 1 105 ? -6.488 -16.799 8.504 1.00 92.62 105 LEU A N 1
ATOM 808 C CA . LEU A 1 105 ? -5.662 -17.674 7.664 1.00 92.62 105 LEU A CA 1
ATOM 809 C C . LEU A 1 105 ? -5.343 -18.990 8.381 1.00 92.62 105 LEU A C 1
ATOM 811 O O . LEU A 1 105 ? -5.436 -20.047 7.760 1.00 92.62 105 LEU A O 1
ATOM 815 N N . ASP A 1 106 ? -5.043 -18.934 9.677 1.00 91.25 106 ASP A N 1
ATOM 816 C CA . ASP A 1 106 ? -4.770 -20.114 10.499 1.00 91.25 106 ASP A CA 1
ATOM 817 C C . ASP A 1 106 ? -5.986 -21.048 10.583 1.00 91.25 106 ASP A C 1
ATOM 819 O O . ASP A 1 106 ? -5.830 -22.269 10.551 1.00 91.25 106 ASP A O 1
ATOM 823 N N . GLU A 1 107 ? -7.202 -20.497 10.638 1.00 88.69 107 GLU A N 1
ATOM 824 C CA . GLU A 1 107 ? -8.448 -21.272 10.552 1.00 88.69 107 GLU A CA 1
ATOM 825 C C . GLU A 1 107 ? -8.555 -22.034 9.222 1.00 88.69 107 GLU A C 1
ATOM 827 O O . GLU A 1 107 ? -8.749 -23.249 9.221 1.00 88.69 107 GLU A O 1
ATOM 832 N N . ARG A 1 108 ? -8.315 -21.361 8.088 1.00 83.75 108 ARG A N 1
ATOM 833 C CA . ARG A 1 108 ? -8.360 -21.989 6.751 1.00 83.75 108 ARG A CA 1
ATOM 834 C C . ARG A 1 108 ? -7.334 -23.104 6.582 1.00 83.75 108 ARG A C 1
ATOM 836 O O . ARG A 1 108 ? -7.598 -24.088 5.896 1.00 83.75 108 ARG A O 1
ATOM 843 N N . HIS A 1 109 ? -6.149 -22.944 7.165 1.00 78.25 109 HIS A N 1
ATOM 844 C CA . HIS A 1 109 ? -5.104 -23.961 7.082 1.00 78.25 109 HIS A CA 1
ATOM 845 C C . HIS A 1 109 ? -5.449 -25.226 7.870 1.00 78.25 109 HIS A C 1
ATOM 847 O O . HIS A 1 109 ? -5.058 -26.314 7.447 1.00 78.25 109 HIS A O 1
ATOM 853 N N . LYS A 1 110 ? -6.196 -25.104 8.973 1.00 76.38 110 LYS A N 1
ATOM 854 C CA . LYS A 1 110 ? -6.680 -26.257 9.742 1.00 76.38 110 LYS A CA 1
ATOM 855 C C . LYS A 1 110 ? -7.739 -27.037 8.966 1.00 76.38 110 LYS A C 1
ATOM 857 O O . LYS A 1 110 ? -7.583 -28.238 8.817 1.00 76.38 110 LYS A O 1
ATOM 862 N N . GLU A 1 111 ? -8.717 -26.350 8.375 1.00 71.75 111 GLU A N 1
ATOM 863 C CA . GLU A 1 111 ? -9.774 -26.975 7.556 1.00 71.75 111 GLU A CA 1
ATOM 864 C C . GLU A 1 111 ? -9.237 -27.701 6.312 1.00 71.75 111 GLU A C 1
ATOM 866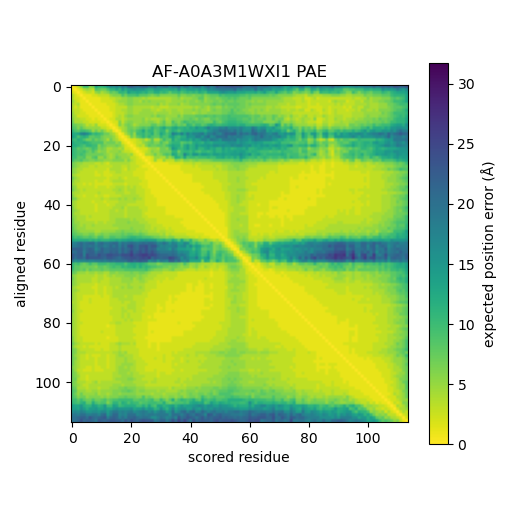 O O . GLU A 1 111 ? -9.798 -28.702 5.890 1.00 71.75 111 GLU A O 1
ATOM 871 N N . ALA A 1 112 ? -8.154 -27.204 5.706 1.00 66.19 112 ALA A N 1
ATOM 872 C CA . ALA A 1 112 ? -7.534 -27.835 4.538 1.00 66.19 112 ALA A CA 1
ATOM 873 C C . ALA A 1 112 ? -6.604 -29.016 4.884 1.00 66.19 112 ALA A C 1
ATOM 875 O O . ALA A 1 112 ? -6.129 -29.698 3.974 1.00 66.19 112 ALA A O 1
ATOM 876 N N . SER A 1 113 ? -6.291 -29.210 6.169 1.00 63.25 113 SER A N 1
ATOM 877 C CA . SER A 1 113 ? -5.400 -30.269 6.666 1.00 63.25 113 SER A CA 1
ATOM 878 C C . SER A 1 113 ? -6.156 -31.428 7.340 1.00 63.25 113 SER A C 1
ATOM 880 O O . SER A 1 113 ? -5.509 -32.379 7.782 1.00 63.25 113 SER A O 1
ATOM 882 N N . GLU A 1 114 ? -7.488 -31.342 7.421 1.00 51.31 114 GLU A N 1
ATOM 883 C CA . GLU A 1 114 ? -8.428 -32.372 7.902 1.00 51.31 114 GLU A CA 1
ATOM 884 C C . GLU A 1 114 ? -9.168 -33.034 6.728 1.00 51.31 114 GLU A C 1
ATOM 886 O O . GLU A 1 114 ? -9.404 -34.262 6.810 1.00 51.31 114 GLU A O 1
#

Sequence (114 aa):
MTPNLDELMRISVTRHAKYPNFRSGNIVYPALGLAGESGEVVEIVKKALRRANSSEYGCAANILTNDERSRLTLEIGDVLWYVEALCRELGITPHQAMQATLAKLDERHKEASE

Solvent-accessible surface area (backbone atoms only — not comparable to full-atom values): 6547 Å² total; per-residue (Å²): 133,85,77,54,68,72,54,48,47,51,50,51,47,76,76,63,71,82,59,87,61,74,82,70,53,54,47,62,64,32,52,55,49,31,54,50,31,49,47,52,41,49,51,53,54,52,50,38,40,62,72,64,68,51,88,64,90,75,66,72,75,80,66,46,50,74,65,56,48,54,51,47,53,50,31,50,47,51,30,50,42,24,52,45,47,37,24,49,32,71,74,49,49,63,66,57,55,48,53,58,49,50,57,57,49,55,52,53,54,52,66,77,73,111

Foldseek 3Di:
DDDDPLRVLVVCCVVDPDDPPQLVLPLPVLVVQLVVLVVVLVVLLVVLCVVVVDPDPPDSPVSDDPVSVVSNVVSVVSNSNSVQSNCSSVVHGVVVVVVVVVVVVVVVVVVVVD

pLDDT: mean 87.37, std 10.88, range [51.31, 98.25]